Protein AF-A0A6G3X822-F1 (afdb_monomer_lite)

InterPro domains:
  IPR007899 CHAD domain [PF05235] (75-148)
  IPR007899 CHAD domain [PS51708] (66-148)
  IPR033469 CYTH-like domain superfamily [SSF55154] (7-63)
  IPR038186 CHAD domain superfamily [G3DSA:1.40.20.10] (57-148)

Radius of gyration: 24.31 Å; chains: 1; bounding box: 45×46×62 Å

Structure (mmCIF, N/CA/C/O backbone):
data_AF-A0A6G3X822-F1
#
_entry.id   AF-A0A6G3X822-F1
#
loop_
_atom_site.group_PDB
_atom_site.id
_atom_site.type_symbol
_atom_site.label_atom_id
_atom_site.label_alt_id
_atom_site.label_comp_id
_atom_site.label_asym_id
_atom_site.label_entity_id
_atom_site.label_seq_id
_atom_site.pdbx_PDB_ins_code
_atom_site.Cartn_x
_atom_site.Cartn_y
_atom_site.Cartn_z
_atom_site.occupancy
_atom_site.B_iso_or_equiv
_atom_site.auth_seq_id
_atom_site.auth_comp_id
_atom_site.auth_asym_id
_atom_site.auth_atom_id
_atom_site.pdbx_PDB_model_num
ATOM 1 N N . GLY A 1 1 ? -11.838 -12.329 -4.805 1.00 42.28 1 GLY A N 1
ATOM 2 C CA . GLY A 1 1 ? -11.110 -13.138 -3.811 1.00 42.28 1 GLY A CA 1
ATOM 3 C C . GLY A 1 1 ? -12.102 -13.594 -2.771 1.00 42.28 1 GLY A C 1
ATOM 4 O O . GLY A 1 1 ? -12.942 -12.785 -2.399 1.00 42.28 1 GLY A O 1
ATOM 5 N N . SER A 1 2 ? -12.071 -14.861 -2.363 1.00 52.03 2 SER A N 1
ATOM 6 C CA . SER A 1 2 ? -12.903 -15.347 -1.259 1.00 52.03 2 SER A CA 1
ATOM 7 C C . SER A 1 2 ? -12.324 -14.809 0.049 1.00 52.03 2 SER A C 1
ATOM 9 O O . SER A 1 2 ? -11.351 -15.347 0.565 1.00 52.03 2 SER A O 1
ATOM 11 N N . GLY A 1 3 ? -12.849 -13.688 0.535 1.00 59.53 3 GLY A N 1
ATOM 12 C CA . GLY A 1 3 ? -12.531 -13.235 1.885 1.00 59.53 3 GLY A CA 1
ATOM 13 C C . GLY A 1 3 ? -13.216 -14.146 2.897 1.00 59.53 3 GLY A C 1
ATOM 14 O O . GLY A 1 3 ? -14.389 -14.474 2.720 1.00 59.53 3 GLY A O 1
ATOM 15 N N . THR A 1 4 ? -12.503 -14.552 3.945 1.00 75.44 4 THR A N 1
ATOM 16 C CA . THR A 1 4 ? -13.115 -15.199 5.109 1.00 75.44 4 THR A CA 1
ATOM 17 C C . THR A 1 4 ? -14.018 -14.179 5.792 1.00 75.44 4 THR A C 1
ATOM 19 O O . THR A 1 4 ? -13.555 -13.130 6.236 1.00 75.44 4 THR A O 1
ATOM 22 N N . THR A 1 5 ? -15.316 -14.460 5.847 1.00 84.19 5 THR A N 1
ATOM 23 C CA . THR A 1 5 ? -16.290 -13.628 6.558 1.00 84.19 5 THR A CA 1
ATOM 24 C C . THR A 1 5 ? -16.629 -14.262 7.894 1.00 84.19 5 THR A C 1
ATOM 26 O O . THR A 1 5 ? -16.968 -15.445 7.942 1.00 84.19 5 THR A O 1
ATOM 29 N N . VAL A 1 6 ? -16.606 -13.463 8.955 1.00 88.81 6 VAL A N 1
ATOM 30 C CA . VAL A 1 6 ? -17.066 -13.859 10.288 1.00 88.81 6 VAL A CA 1
ATOM 31 C C . VAL A 1 6 ? -18.144 -12.896 10.767 1.00 88.81 6 VAL A C 1
ATOM 33 O O . VAL A 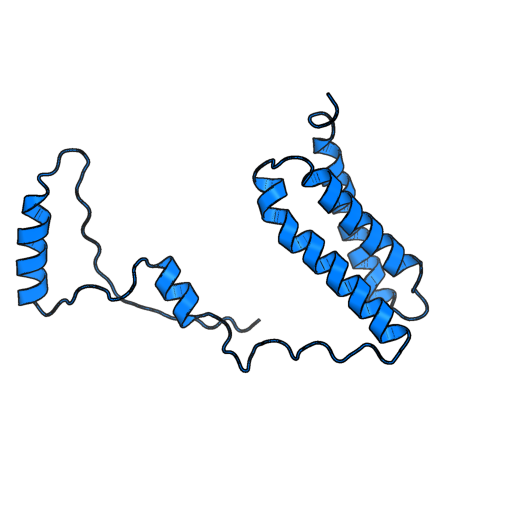1 6 ? -18.164 -11.725 10.389 1.00 88.81 6 VAL A O 1
ATOM 36 N N . THR A 1 7 ? -19.067 -13.403 11.576 1.00 90.94 7 THR A N 1
ATOM 37 C CA . THR A 1 7 ? -20.197 -12.635 12.103 1.00 90.94 7 THR A CA 1
ATOM 38 C C . THR A 1 7 ? -20.339 -12.895 13.589 1.00 90.94 7 THR A C 1
ATOM 40 O O . THR A 1 7 ? -20.281 -14.045 14.026 1.00 90.94 7 THR A O 1
ATOM 43 N N . TRP A 1 8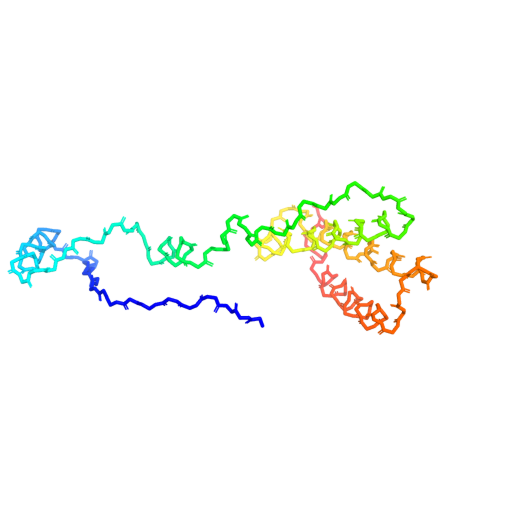 ? -20.583 -11.840 14.359 1.00 90.44 8 TRP A N 1
ATOM 44 C CA . TRP A 1 8 ? -20.798 -11.918 15.797 1.00 90.44 8 TRP A CA 1
ATOM 45 C C . TRP A 1 8 ? -21.992 -11.060 16.220 1.00 90.44 8 TRP A C 1
ATOM 47 O O . TRP A 1 8 ? -22.463 -10.193 15.486 1.00 90.44 8 TRP A O 1
ATOM 57 N N . THR A 1 9 ? -22.479 -11.317 17.429 1.00 91.31 9 THR A N 1
ATOM 58 C CA . THR A 1 9 ? -23.465 -10.482 18.114 1.00 91.31 9 THR A CA 1
ATOM 59 C C . THR A 1 9 ? -22.841 -10.023 19.418 1.00 91.31 9 THR A C 1
ATOM 61 O O . THR A 1 9 ? -22.338 -10.844 20.186 1.00 91.31 9 THR A O 1
ATOM 64 N N . GLU A 1 10 ? -22.841 -8.718 19.655 1.00 91.94 10 GLU A N 1
ATOM 65 C CA . GLU A 1 10 ? -22.257 -8.115 20.849 1.00 91.94 10 GLU A CA 1
ATOM 66 C C . GLU A 1 10 ? -23.100 -6.941 21.343 1.00 91.94 10 GLU A C 1
ATOM 68 O O . GLU A 1 10 ? -23.979 -6.446 20.636 1.00 91.94 10 GLU A O 1
ATOM 73 N N . ILE A 1 11 ? -22.832 -6.528 22.579 1.00 92.69 11 ILE A N 1
ATOM 74 C CA . ILE A 1 11 ? -23.442 -5.370 23.226 1.00 92.69 11 ILE A CA 1
ATOM 75 C C . ILE A 1 11 ? -22.291 -4.508 23.733 1.00 92.69 11 ILE A C 1
ATOM 77 O O . ILE A 1 11 ? -21.461 -4.995 24.501 1.00 92.69 11 ILE A O 1
ATOM 81 N N . GLU A 1 12 ? -22.263 -3.242 23.331 1.00 93.31 12 GLU A N 1
ATOM 82 C CA . GLU A 1 12 ? -21.344 -2.240 23.868 1.00 93.31 12 GLU A CA 1
ATOM 83 C C . GLU A 1 12 ? -22.117 -1.250 24.727 1.00 93.31 12 GLU A C 1
ATOM 85 O O . GLU A 1 12 ? -23.225 -0.831 24.386 1.00 93.31 12 GLU A O 1
ATOM 90 N N . VAL A 1 13 ? -21.535 -0.921 25.875 1.00 93.25 13 VAL A N 1
ATOM 91 C CA . VAL A 1 13 ? -22.087 0.044 26.818 1.00 93.25 13 VAL A CA 1
ATOM 92 C C . VAL A 1 13 ? -21.040 1.125 26.983 1.00 93.25 13 VAL A C 1
ATOM 94 O O . VAL A 1 13 ? -19.967 0.871 27.525 1.00 93.25 13 VAL A O 1
ATOM 97 N N . GLU A 1 14 ? -21.362 2.314 26.499 1.00 93.38 14 GLU A N 1
ATOM 98 C CA . GLU A 1 14 ? -20.498 3.482 26.583 1.00 93.38 14 GLU A CA 1
ATOM 99 C C . GLU A 1 14 ? -21.111 4.504 27.533 1.00 93.38 14 GLU A C 1
ATOM 101 O O . GLU A 1 14 ? -22.334 4.639 27.643 1.00 93.38 14 GLU A O 1
ATOM 106 N N . LEU A 1 15 ? -20.239 5.205 28.247 1.00 95.25 15 LEU A N 1
ATOM 107 C CA . LEU A 1 15 ? -20.628 6.292 29.123 1.00 95.25 15 LEU A CA 1
ATOM 108 C C . LEU A 1 15 ? -20.639 7.586 28.307 1.00 95.25 15 LEU A C 1
ATOM 110 O O . LEU A 1 15 ? -19.694 7.851 27.569 1.00 95.25 15 LEU A O 1
ATOM 114 N N . ALA A 1 16 ? -21.699 8.381 28.434 1.00 93.44 16 ALA A N 1
ATOM 115 C CA . ALA A 1 16 ? -21.717 9.731 27.875 1.00 93.44 16 ALA A CA 1
ATOM 116 C C . ALA A 1 16 ? -20.710 10.638 28.610 1.00 93.44 16 ALA A C 1
ATOM 118 O O . ALA A 1 16 ? -20.294 10.309 29.721 1.00 93.44 16 ALA A O 1
ATOM 119 N N . ASP A 1 17 ? -20.378 11.787 28.016 1.00 89.00 17 ASP A N 1
ATOM 120 C CA . ASP A 1 17 ? -19.287 12.676 28.457 1.00 89.00 17 ASP A CA 1
ATOM 121 C C . ASP A 1 17 ? -19.327 13.060 29.955 1.00 89.00 17 ASP A C 1
ATOM 123 O O . ASP A 1 17 ? -18.275 13.177 30.578 1.00 89.00 17 ASP A O 1
ATOM 127 N N . ASP A 1 18 ? -20.521 13.160 30.553 1.00 90.75 18 ASP A N 1
ATOM 128 C CA . ASP A 1 18 ? -20.731 13.502 31.972 1.00 90.75 18 ASP A CA 1
ATOM 129 C C . ASP A 1 18 ? -21.350 12.356 32.804 1.00 90.75 18 ASP A C 1
ATOM 131 O O . ASP A 1 18 ? -21.945 12.575 33.863 1.00 90.75 18 ASP A O 1
ATOM 135 N N . GLY A 1 19 ? -21.293 11.118 32.313 1.00 89.06 19 GLY A N 1
ATOM 136 C CA . GLY A 1 19 ? -21.858 9.975 33.026 1.00 89.06 19 GLY A CA 1
ATOM 137 C C . GLY A 1 19 ? -21.022 9.566 34.242 1.00 89.06 19 GLY A C 1
ATOM 138 O O . GLY A 1 19 ? -19.799 9.674 34.244 1.00 89.06 19 GLY A O 1
ATOM 139 N N . ASP A 1 20 ? -21.680 9.044 35.278 1.00 94.31 20 ASP A N 1
ATOM 140 C CA . ASP A 1 20 ? -20.997 8.440 36.426 1.00 94.31 20 ASP A CA 1
ATOM 141 C C . ASP A 1 20 ? -20.467 7.039 36.051 1.00 94.31 20 ASP A C 1
ATOM 143 O O . ASP A 1 20 ? -21.275 6.162 35.716 1.00 94.31 20 ASP A O 1
ATOM 147 N N . PRO A 1 21 ? -19.146 6.774 36.131 1.00 93.19 21 PRO A N 1
ATOM 148 C CA . PRO A 1 21 ? -18.575 5.462 35.830 1.00 93.19 21 PRO A CA 1
ATOM 149 C C . PRO A 1 21 ? -19.174 4.314 36.651 1.00 93.19 21 PRO A C 1
ATOM 151 O O . PRO A 1 21 ? -19.220 3.186 36.160 1.00 93.19 21 PRO A O 1
ATOM 154 N N . ALA A 1 22 ? -19.704 4.579 37.852 1.00 93.88 22 ALA A N 1
ATOM 155 C CA . ALA A 1 22 ? -20.365 3.563 38.676 1.00 93.88 22 ALA A CA 1
ATOM 156 C C . ALA A 1 22 ? -21.616 2.960 38.004 1.00 93.88 22 ALA A C 1
ATOM 158 O O . ALA A 1 22 ? -22.053 1.854 38.345 1.00 93.88 22 ALA A O 1
ATOM 159 N N . ILE A 1 23 ? -22.196 3.649 37.014 1.00 94.25 23 ILE A N 1
ATOM 160 C CA . ILE A 1 23 ? -23.290 3.112 36.196 1.00 94.25 23 ILE A CA 1
ATOM 161 C C . ILE A 1 23 ? -22.815 1.893 35.397 1.00 94.25 23 ILE A C 1
ATOM 163 O O . ILE A 1 23 ? -23.573 0.927 35.267 1.00 94.25 23 ILE A O 1
ATOM 167 N N . LEU A 1 24 ? -21.573 1.891 34.905 1.00 94.62 24 LEU A N 1
ATOM 168 C CA . LEU A 1 24 ? -21.028 0.766 34.143 1.00 94.62 24 LEU A CA 1
ATOM 169 C C . LEU A 1 24 ? -20.969 -0.506 34.998 1.00 94.62 24 LEU A C 1
ATOM 171 O O . LEU A 1 24 ? -21.388 -1.561 34.523 1.00 94.62 24 LEU A O 1
ATOM 175 N N . ASP A 1 25 ? -20.595 -0.404 36.278 1.00 93.94 25 ASP A N 1
ATOM 176 C CA . ASP A 1 25 ? -20.594 -1.540 37.214 1.00 93.94 25 ASP A CA 1
ATOM 177 C C . ASP A 1 25 ? -22.006 -2.116 37.420 1.00 93.94 25 ASP A C 1
ATOM 179 O O . ASP A 1 25 ? -22.225 -3.336 37.460 1.00 93.94 25 ASP A O 1
ATOM 183 N N . ALA A 1 26 ? -23.005 -1.236 37.545 1.00 95.19 26 ALA A N 1
ATOM 184 C CA . ALA A 1 26 ? -24.398 -1.639 37.705 1.00 95.19 26 ALA A CA 1
ATOM 185 C C . ALA A 1 26 ? -24.935 -2.340 36.446 1.00 95.19 26 ALA A C 1
ATOM 187 O O . ALA A 1 26 ? -25.620 -3.370 36.550 1.00 95.19 26 ALA A O 1
ATOM 188 N N . VAL A 1 27 ? -24.601 -1.810 35.264 1.00 95.81 27 VAL A N 1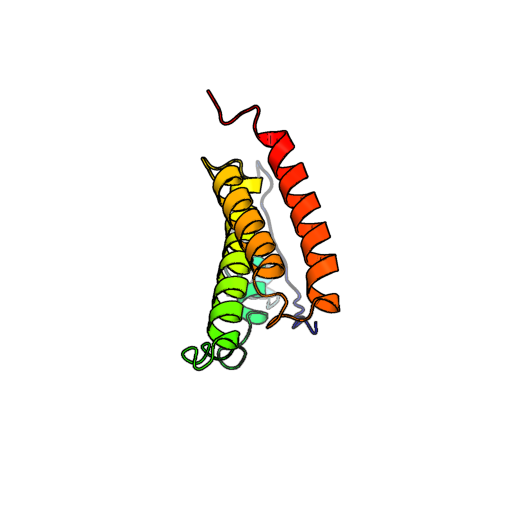
ATOM 189 C CA . VAL A 1 27 ? -24.955 -2.405 33.972 1.00 95.81 27 VAL A CA 1
ATOM 190 C C . VAL A 1 27 ? -24.259 -3.752 33.793 1.00 95.81 27 VAL A C 1
ATOM 192 O O . VAL A 1 27 ? -24.934 -4.740 33.495 1.00 95.81 27 VAL A O 1
ATOM 195 N N . GLU A 1 28 ? -22.957 -3.845 34.071 1.00 94.12 28 GLU A N 1
ATOM 196 C CA . GLU A 1 28 ? -22.190 -5.090 34.000 1.00 94.12 28 GLU A CA 1
ATOM 197 C C . GLU A 1 28 ? -22.825 -6.174 34.875 1.00 94.12 28 GLU A C 1
ATOM 199 O O . GLU A 1 28 ? -23.095 -7.288 34.412 1.00 94.12 28 GLU A O 1
ATOM 204 N N . LYS A 1 29 ? -23.147 -5.851 36.132 1.00 95.50 29 LYS A N 1
ATOM 205 C CA . LYS A 1 29 ? -23.786 -6.794 37.058 1.00 95.50 29 LYS A CA 1
ATOM 206 C C . LYS A 1 29 ? -25.116 -7.316 36.515 1.00 95.50 29 LYS A C 1
ATOM 208 O O . LYS A 1 29 ? -25.448 -8.488 36.720 1.00 95.50 29 LYS A O 1
ATOM 213 N N . ARG A 1 30 ? -25.902 -6.466 35.846 1.00 96.75 30 ARG A N 1
ATOM 214 C CA . ARG A 1 30 ? -27.208 -6.847 35.291 1.00 96.75 30 ARG A CA 1
ATOM 215 C C . ARG A 1 30 ? -27.069 -7.682 34.019 1.00 96.75 30 ARG A C 1
ATOM 217 O O . ARG A 1 30 ? -27.752 -8.699 33.912 1.00 96.75 30 ARG A O 1
ATOM 224 N N . LEU A 1 31 ? -26.146 -7.325 33.129 1.00 95.50 31 LEU A N 1
ATOM 225 C CA . LEU A 1 31 ? -25.815 -8.100 31.930 1.00 95.50 31 LEU A CA 1
ATOM 226 C C . LEU A 1 31 ? -25.267 -9.489 32.293 1.00 95.50 31 LEU A C 1
ATOM 228 O O . LEU A 1 31 ? -25.740 -10.494 31.762 1.00 95.50 31 LEU A O 1
ATOM 232 N N . ARG A 1 32 ? -24.369 -9.578 33.284 1.00 95.00 32 ARG A N 1
ATOM 233 C CA . ARG A 1 32 ? -23.854 -10.860 33.796 1.00 95.00 32 ARG A CA 1
ATOM 234 C C . ARG A 1 32 ? -24.952 -11.751 34.365 1.00 95.00 32 ARG A C 1
ATOM 236 O O . ARG A 1 32 ? -24.972 -12.947 34.087 1.00 95.00 32 ARG A O 1
ATOM 243 N N . LYS A 1 33 ? -25.898 -11.185 35.124 1.00 96.62 33 LYS A N 1
ATOM 244 C CA . LYS A 1 33 ? -27.073 -11.928 35.620 1.00 96.62 33 LYS A CA 1
ATOM 245 C C . LYS A 1 33 ? -27.969 -12.448 34.493 1.00 96.62 33 LYS A C 1
ATOM 247 O O . LYS A 1 33 ? -28.607 -13.477 34.676 1.00 96.62 33 LYS A O 1
ATOM 252 N N . ALA A 1 34 ? -28.001 -11.765 33.349 1.00 96.00 34 ALA A N 1
ATOM 253 C CA . ALA A 1 34 ? -28.712 -12.203 32.148 1.00 96.00 34 ALA A CA 1
ATOM 254 C C . ALA A 1 34 ? -27.915 -13.212 31.293 1.00 96.00 34 ALA A C 1
ATOM 256 O O . ALA A 1 34 ? -28.386 -13.622 30.237 1.00 96.00 34 ALA A O 1
ATOM 257 N N . GLY A 1 35 ? -26.720 -13.626 31.731 1.00 95.50 35 GLY A N 1
ATOM 258 C CA . GLY A 1 35 ? -25.877 -14.595 31.026 1.00 95.50 35 GLY A CA 1
ATOM 259 C C . GLY A 1 35 ? -24.924 -13.987 29.994 1.00 95.50 35 GLY A C 1
ATOM 260 O O . GLY A 1 35 ? -24.174 -14.732 29.361 1.00 95.50 35 GLY A O 1
ATOM 261 N N . VAL A 1 36 ? -24.900 -12.658 29.845 1.00 93.94 36 VAL A N 1
ATOM 262 C CA . VAL A 1 36 ? -23.925 -11.965 28.992 1.00 93.94 36 VAL A CA 1
ATOM 263 C C . VAL A 1 36 ? -22.548 -12.046 29.646 1.00 93.94 36 VAL A C 1
ATOM 265 O O . VAL A 1 36 ? -22.398 -11.866 30.856 1.00 93.94 36 VAL A O 1
ATOM 268 N N . ARG A 1 37 ? -21.526 -12.338 28.844 1.00 92.19 37 ARG A N 1
ATOM 269 C CA . ARG A 1 37 ? -20.141 -12.469 29.303 1.00 92.19 37 ARG A CA 1
ATOM 270 C C . ARG A 1 37 ? -19.300 -11.334 28.718 1.00 92.19 37 ARG A C 1
ATOM 272 O O . ARG A 1 37 ? -19.574 -10.937 27.587 1.00 92.19 37 ARG A O 1
ATOM 279 N N . PRO A 1 38 ? -18.284 -10.838 29.446 1.00 90.38 38 PRO A N 1
ATOM 280 C CA . PRO A 1 38 ? -17.325 -9.899 28.878 1.00 90.38 38 PRO A CA 1
ATOM 281 C C . PRO A 1 38 ? -16.689 -10.467 27.611 1.00 90.38 38 PRO A C 1
ATOM 283 O O . PRO A 1 38 ? -16.390 -11.663 27.547 1.00 90.38 38 PRO A O 1
ATOM 286 N N . ALA A 1 39 ? -16.465 -9.608 26.621 1.00 89.75 39 ALA A N 1
ATOM 287 C CA . ALA A 1 39 ? -15.727 -9.993 25.431 1.00 89.75 39 ALA A CA 1
ATOM 288 C C . ALA A 1 39 ? -14.272 -10.332 25.798 1.00 89.75 39 ALA A C 1
ATOM 290 O O . ALA A 1 39 ? -13.635 -9.636 26.585 1.00 89.75 39 ALA A O 1
ATOM 291 N N . HIS A 1 40 ? -13.736 -11.400 25.206 1.00 86.19 40 HIS A N 1
ATOM 292 C CA . HIS A 1 40 ? -12.323 -11.768 25.357 1.00 86.19 40 HIS A CA 1
ATOM 293 C C . HIS A 1 40 ? -11.396 -10.951 24.439 1.00 86.19 40 HIS A C 1
ATOM 295 O O . HIS A 1 40 ? -10.183 -10.941 24.635 1.00 86.19 40 HIS A O 1
ATOM 301 N N . SER A 1 41 ? -11.953 -10.285 23.425 1.00 86.44 41 SER A N 1
ATOM 302 C CA . SER A 1 41 ? -11.221 -9.449 22.475 1.00 86.44 41 SER A CA 1
ATOM 303 C C . SER A 1 41 ? -11.131 -8.003 22.952 1.00 86.44 41 SER A C 1
ATOM 305 O O . SER A 1 41 ? -12.135 -7.433 23.368 1.00 86.44 41 SER A O 1
ATOM 307 N N . ALA A 1 42 ? -9.960 -7.383 22.791 1.00 83.75 42 ALA A N 1
ATOM 308 C CA . ALA A 1 42 ? -9.730 -5.989 23.179 1.00 83.75 42 ALA A CA 1
ATOM 309 C C . ALA A 1 42 ? -10.494 -4.960 22.319 1.00 83.75 42 ALA A C 1
ATOM 311 O O . ALA A 1 42 ? -10.714 -3.839 22.762 1.00 83.75 42 ALA A O 1
ATOM 312 N N . SER A 1 43 ? -10.873 -5.312 21.086 1.00 89.56 43 SER A N 1
ATOM 313 C CA . SER A 1 43 ? -11.690 -4.475 20.200 1.00 89.56 43 SER A CA 1
ATOM 314 C C . SER A 1 43 ? -12.311 -5.304 19.075 1.00 89.56 43 SER A C 1
ATOM 316 O O . SER A 1 43 ? -11.823 -6.399 18.764 1.00 89.56 43 SER A O 1
ATOM 318 N N . LYS A 1 44 ? -13.334 -4.752 18.405 1.00 90.44 44 LYS A N 1
ATOM 319 C CA . LYS A 1 44 ? -13.912 -5.347 17.188 1.00 90.44 44 LYS A CA 1
ATOM 320 C C . LYS A 1 44 ? -12.854 -5.590 16.108 1.00 90.44 44 LYS A C 1
ATOM 322 O O . LYS A 1 44 ? -12.832 -6.648 15.490 1.00 90.44 44 LYS A O 1
ATOM 327 N N . LEU A 1 45 ? -11.936 -4.635 15.921 1.00 88.75 45 LEU A N 1
ATOM 328 C CA . LEU A 1 45 ? -10.845 -4.747 14.950 1.00 88.75 45 LEU A CA 1
ATOM 329 C C . LEU A 1 45 ? -9.889 -5.891 15.303 1.00 88.75 45 LEU A C 1
ATOM 331 O O . LEU A 1 45 ? -9.548 -6.687 14.434 1.00 88.75 45 LEU A O 1
ATOM 335 N N . ALA A 1 46 ? -9.468 -5.987 16.567 1.00 87.81 46 ALA A N 1
ATOM 336 C CA . ALA A 1 46 ? -8.563 -7.044 17.010 1.00 87.81 46 ALA A CA 1
ATOM 337 C C . ALA A 1 46 ? -9.186 -8.433 16.809 1.00 87.81 46 ALA A C 1
ATOM 339 O O . ALA A 1 46 ? -8.509 -9.349 16.346 1.00 87.81 46 ALA A O 1
ATOM 340 N N . ARG A 1 47 ? -10.484 -8.570 17.105 1.00 90.31 47 ARG A N 1
ATOM 341 C CA . ARG A 1 47 ? -11.236 -9.806 16.879 1.00 90.31 47 ARG A CA 1
ATOM 342 C C . ARG A 1 47 ? -11.338 -10.153 15.399 1.00 90.31 47 ARG A C 1
ATOM 344 O O . ARG A 1 47 ? -10.991 -11.266 15.024 1.00 90.31 47 ARG A O 1
ATOM 351 N N . ALA A 1 48 ? -11.754 -9.196 14.571 1.00 90.19 48 ALA A N 1
ATOM 352 C CA . ALA A 1 48 ? -11.868 -9.394 13.132 1.00 90.19 48 ALA A CA 1
ATOM 353 C C . ALA A 1 48 ? -10.526 -9.826 12.531 1.00 90.19 48 ALA A C 1
ATOM 355 O O . ALA A 1 48 ? -10.465 -10.847 11.862 1.00 90.19 48 ALA A O 1
ATOM 356 N N . LEU A 1 49 ? -9.432 -9.125 12.849 1.00 88.19 49 LEU A N 1
ATOM 357 C CA . LEU A 1 49 ? -8.097 -9.491 12.375 1.00 88.19 49 LEU A CA 1
ATOM 358 C C . LEU A 1 49 ? -7.672 -10.887 12.837 1.00 88.19 49 LEU A C 1
ATOM 360 O O . LEU A 1 49 ? -7.083 -11.613 12.049 1.00 88.19 49 LEU A O 1
ATOM 364 N N . ALA A 1 50 ? -7.959 -11.277 14.080 1.00 86.50 50 ALA A N 1
ATOM 365 C CA . ALA A 1 50 ? -7.618 -12.609 14.575 1.00 86.50 50 ALA A CA 1
ATOM 366 C C . ALA A 1 50 ? -8.426 -13.719 13.882 1.00 86.50 50 ALA A C 1
ATOM 368 O O . ALA A 1 50 ? -7.879 -14.778 13.587 1.00 86.50 50 ALA A O 1
ATOM 369 N N . GLU A 1 51 ? -9.711 -13.479 13.617 1.00 88.81 51 GLU A N 1
ATOM 370 C CA . GLU A 1 51 ? -10.627 -14.469 13.041 1.00 88.81 51 GLU A CA 1
ATOM 371 C C . GLU A 1 51 ? -10.590 -14.514 11.499 1.00 88.81 51 GLU A C 1
ATOM 373 O O . GLU A 1 51 ? -10.974 -15.523 10.911 1.00 88.81 51 GLU A O 1
ATOM 378 N N . THR A 1 52 ? -10.112 -13.455 10.832 1.00 87.19 52 THR A N 1
ATOM 379 C CA . THR A 1 52 ? -9.994 -13.388 9.362 1.00 87.19 52 THR A CA 1
ATOM 380 C C . THR A 1 52 ? -8.556 -13.350 8.857 1.00 87.19 52 THR A C 1
ATOM 382 O O . THR A 1 52 ? -8.351 -13.248 7.645 1.00 87.19 52 THR A O 1
ATOM 385 N N . ALA A 1 53 ? -7.549 -13.358 9.738 1.00 80.50 53 ALA A N 1
ATOM 386 C CA . ALA A 1 53 ? -6.161 -13.442 9.300 1.00 80.50 53 ALA A CA 1
ATOM 387 C C . ALA A 1 53 ? -5.954 -14.731 8.491 1.00 80.50 53 ALA A C 1
ATOM 389 O O . ALA A 1 53 ? -6.442 -15.786 8.902 1.00 80.50 53 ALA A O 1
ATOM 390 N N . PRO A 1 54 ? -5.209 -14.669 7.372 1.00 70.69 54 PRO A N 1
ATOM 391 C CA . PRO A 1 54 ? -4.837 -15.873 6.651 1.00 70.69 54 PRO A CA 1
ATOM 392 C C . PRO A 1 54 ? -4.084 -16.812 7.595 1.00 70.69 54 PRO A C 1
ATOM 394 O O . PRO A 1 54 ? -3.184 -16.391 8.336 1.00 70.69 54 PRO A O 1
ATOM 397 N N . THR A 1 55 ? -4.468 -18.082 7.584 1.00 63.66 55 THR A N 1
ATOM 398 C CA . THR A 1 55 ? -3.823 -19.115 8.399 1.00 63.66 55 THR A CA 1
ATOM 399 C C . THR A 1 55 ? -2.345 -19.263 8.010 1.00 63.66 55 THR A C 1
ATOM 401 O O . THR A 1 55 ? -1.949 -18.908 6.897 1.00 63.66 55 THR A O 1
ATOM 404 N N . PRO A 1 56 ? -1.471 -19.785 8.893 1.00 57.59 56 PRO A N 1
ATOM 405 C CA . PRO A 1 56 ? -0.072 -20.035 8.550 1.00 57.59 56 PRO A CA 1
ATOM 406 C C . PRO A 1 56 ? 0.127 -20.898 7.295 1.00 57.59 56 PRO A C 1
ATOM 408 O O . PRO A 1 56 ? 1.135 -20.720 6.623 1.00 57.59 56 PRO A O 1
ATOM 411 N N . GLU A 1 57 ? -0.822 -21.777 6.958 1.00 54.47 57 GLU A N 1
ATOM 412 C CA . GLU A 1 57 ? -0.821 -22.574 5.718 1.00 54.47 57 GLU A CA 1
ATOM 413 C C . GLU A 1 57 ? -1.203 -21.759 4.471 1.00 54.47 57 GLU A C 1
ATOM 415 O O . GLU A 1 57 ? -0.758 -22.066 3.369 1.00 54.47 57 GLU A O 1
ATOM 420 N N . GLU A 1 58 ? -1.960 -20.672 4.633 1.00 56.38 58 GLU A N 1
ATOM 421 C CA . GLU A 1 58 ? -2.248 -19.692 3.578 1.00 56.38 58 GLU A CA 1
ATOM 422 C C . GLU A 1 58 ? -1.155 -18.624 3.450 1.00 56.38 58 GLU A C 1
ATOM 424 O O . GLU A 1 58 ? -1.230 -17.751 2.573 1.00 56.38 58 GLU A O 1
ATOM 429 N N . LYS A 1 59 ? -0.109 -18.672 4.291 1.00 52.84 59 LYS A N 1
ATOM 430 C CA . LYS A 1 59 ? 1.094 -17.885 4.027 1.00 52.84 59 LYS A CA 1
ATOM 431 C C . LYS A 1 59 ? 1.618 -18.334 2.677 1.00 52.84 59 LYS A C 1
ATOM 433 O O . LYS A 1 59 ? 1.991 -19.485 2.477 1.00 52.84 59 LYS A O 1
ATOM 438 N N . ARG A 1 60 ? 1.612 -17.381 1.746 1.00 55.72 60 ARG A N 1
ATOM 439 C CA . ARG A 1 60 ? 2.182 -17.522 0.410 1.00 55.72 60 ARG A CA 1
ATOM 440 C C . ARG A 1 60 ? 3.509 -18.274 0.542 1.00 55.72 60 ARG A C 1
ATOM 442 O O . ARG A 1 60 ? 4.293 -17.847 1.395 1.00 55.72 60 ARG A O 1
ATOM 449 N N . PRO A 1 61 ? 3.744 -19.345 -0.242 1.00 55.34 61 PRO A N 1
ATOM 450 C CA . PRO A 1 61 ? 4.978 -20.109 -0.134 1.00 55.34 61 PRO A CA 1
ATOM 451 C C . PRO A 1 61 ? 6.143 -19.126 -0.119 1.00 55.34 61 PRO A C 1
ATOM 453 O O . PRO A 1 61 ? 6.141 -18.171 -0.912 1.00 55.34 61 PRO A O 1
ATOM 456 N N . GLU A 1 62 ? 7.067 -19.303 0.833 1.00 59.12 62 GLU A N 1
ATOM 457 C CA . GLU A 1 62 ? 8.328 -18.567 0.813 1.00 59.12 62 GLU A CA 1
ATOM 458 C C . GLU A 1 62 ? 8.845 -18.649 -0.616 1.00 59.12 62 GLU A C 1
ATOM 460 O O . GLU A 1 62 ? 8.884 -19.727 -1.208 1.00 59.12 62 GLU A O 1
ATOM 465 N N . ALA A 1 63 ? 9.069 -17.484 -1.226 1.00 61.44 63 ALA A N 1
ATOM 466 C CA . ALA A 1 63 ? 9.452 -17.451 -2.622 1.00 61.44 63 ALA A CA 1
ATOM 467 C C . ALA A 1 63 ? 10.752 -18.245 -2.739 1.00 61.44 63 ALA A C 1
ATOM 469 O O . ALA A 1 63 ? 11.756 -17.819 -2.168 1.00 61.44 63 ALA A O 1
ATOM 470 N N . ASP A 1 64 ? 10.698 -19.384 -3.438 1.00 65.69 64 ASP A N 1
ATOM 471 C CA . ASP A 1 64 ? 11.872 -20.195 -3.742 1.00 65.69 64 ASP A CA 1
ATOM 472 C C . ASP A 1 64 ? 13.015 -19.282 -4.199 1.00 65.69 64 ASP A C 1
ATOM 474 O O . ASP A 1 64 ? 12.784 -18.292 -4.910 1.00 65.69 64 ASP A O 1
ATOM 478 N N . GLU A 1 65 ? 14.247 -19.612 -3.796 1.00 76.19 65 GLU A N 1
ATOM 479 C CA . GLU A 1 65 ? 15.428 -18.894 -4.274 1.00 76.19 65 GLU A CA 1
ATOM 480 C C . GLU A 1 65 ? 15.364 -18.766 -5.803 1.00 76.19 65 GLU A C 1
ATOM 482 O O . GLU A 1 65 ? 15.154 -19.776 -6.481 1.00 76.19 65 GLU A O 1
ATOM 487 N N . PRO A 1 66 ? 15.509 -17.552 -6.369 1.00 78.69 66 PRO A N 1
ATOM 488 C CA . PRO A 1 66 ? 15.375 -17.356 -7.805 1.00 78.69 66 PRO A CA 1
ATOM 489 C C . PRO A 1 66 ? 16.359 -18.242 -8.580 1.00 78.69 66 PRO A C 1
ATOM 491 O O . PRO A 1 66 ? 17.566 -18.149 -8.362 1.00 78.69 66 PRO A O 1
ATOM 494 N N . ARG A 1 67 ? 15.860 -19.089 -9.492 1.00 85.88 67 ARG A N 1
ATOM 495 C CA . ARG A 1 67 ? 16.693 -20.046 -10.253 1.00 85.88 67 ARG A CA 1
ATOM 496 C C . ARG A 1 67 ? 16.894 -19.633 -11.706 1.00 85.88 67 ARG A C 1
ATOM 498 O O . ARG A 1 67 ? 17.839 -20.071 -12.356 1.00 85.88 67 ARG A O 1
ATOM 505 N N . THR A 1 68 ? 16.012 -18.788 -12.229 1.00 92.12 68 THR A N 1
ATOM 506 C CA . THR A 1 68 ? 16.023 -18.318 -13.616 1.00 92.12 68 THR A CA 1
ATOM 507 C C . THR A 1 68 ? 16.092 -16.794 -13.699 1.00 92.12 68 THR A C 1
ATOM 509 O O . THR A 1 68 ? 15.744 -16.071 -12.763 1.00 92.12 68 THR A O 1
ATOM 512 N N . ALA A 1 69 ? 16.480 -16.268 -14.866 1.00 89.38 69 ALA A N 1
ATOM 513 C CA . ALA A 1 69 ? 16.394 -14.831 -15.137 1.00 89.38 69 ALA A CA 1
ATOM 514 C C . ALA A 1 69 ? 14.961 -14.292 -14.947 1.00 89.38 69 ALA A C 1
ATOM 516 O O . ALA A 1 69 ? 14.783 -13.171 -14.470 1.00 89.38 69 ALA A O 1
ATOM 517 N N . GLY A 1 70 ? 13.946 -15.103 -15.272 1.00 92.00 70 GLY A N 1
ATOM 518 C CA . GLY A 1 70 ? 12.540 -14.790 -15.018 1.00 92.00 70 GLY A CA 1
ATOM 519 C C . GLY A 1 70 ? 12.233 -14.632 -13.534 1.00 92.00 70 GLY A C 1
ATOM 520 O O . GLY A 1 70 ? 11.610 -13.644 -13.146 1.00 92.00 70 GLY A O 1
ATOM 521 N N . ASP A 1 71 ? 12.748 -15.531 -12.697 1.00 92.06 71 ASP A N 1
ATOM 522 C CA . ASP A 1 71 ? 12.540 -15.479 -11.248 1.00 92.06 71 ASP A CA 1
ATOM 523 C C . ASP A 1 71 ? 13.155 -14.223 -10.634 1.00 92.06 71 ASP A C 1
ATOM 525 O O . ASP A 1 71 ? 12.516 -13.561 -9.817 1.00 92.06 71 ASP A O 1
ATOM 529 N N . HIS A 1 72 ? 14.360 -13.837 -11.065 1.00 93.81 72 HIS A N 1
ATOM 530 C CA . HIS A 1 72 ? 14.998 -12.606 -10.594 1.00 93.81 72 HIS A CA 1
ATOM 531 C C . HIS A 1 72 ? 14.203 -11.356 -10.990 1.00 93.81 72 HIS A C 1
ATOM 533 O O . HIS A 1 72 ? 14.003 -10.458 -10.165 1.00 93.81 72 HIS A O 1
ATOM 539 N N . VAL A 1 73 ? 13.715 -11.298 -12.235 1.00 95.12 73 VAL A N 1
ATOM 540 C CA . VAL A 1 73 ? 12.863 -10.193 -12.699 1.00 95.12 73 VAL A CA 1
ATOM 541 C C . VAL A 1 73 ? 11.571 -10.147 -11.886 1.00 95.12 73 VAL A C 1
ATOM 543 O O . VAL A 1 73 ? 11.189 -9.081 -11.401 1.00 95.12 73 VAL A O 1
ATOM 546 N N . LEU A 1 74 ? 10.922 -11.292 -11.675 1.00 93.75 74 LEU A N 1
ATOM 547 C CA . LEU A 1 74 ? 9.663 -11.369 -10.943 1.00 93.75 74 LEU A CA 1
ATOM 548 C C . LEU A 1 74 ? 9.840 -11.048 -9.451 1.00 93.75 74 LEU A C 1
ATOM 550 O O . LEU A 1 74 ? 9.001 -10.361 -8.867 1.00 93.75 74 LEU A O 1
ATOM 554 N N . ALA A 1 75 ? 10.948 -11.464 -8.836 1.00 93.75 75 ALA A N 1
ATOM 555 C CA . ALA A 1 75 ? 11.316 -11.071 -7.479 1.00 93.75 75 ALA A CA 1
ATOM 556 C C . ALA A 1 75 ? 11.485 -9.547 -7.366 1.00 93.75 75 ALA A C 1
ATOM 558 O O . ALA A 1 75 ? 10.964 -8.930 -6.433 1.00 93.75 75 ALA A O 1
ATOM 559 N N . TYR A 1 76 ? 12.137 -8.912 -8.346 1.00 95.88 76 TYR A N 1
ATOM 560 C CA . TYR A 1 76 ? 12.275 -7.457 -8.372 1.00 95.88 76 TYR A CA 1
ATOM 561 C C . TYR A 1 76 ? 10.933 -6.738 -8.577 1.00 95.88 76 TYR A C 1
ATOM 563 O O . TYR A 1 76 ? 10.662 -5.756 -7.883 1.00 95.88 76 TYR A O 1
ATOM 571 N N . VAL A 1 77 ? 10.068 -7.246 -9.463 1.00 96.44 77 VAL A N 1
ATOM 572 C CA . VAL A 1 77 ? 8.693 -6.747 -9.648 1.00 96.44 77 VAL A CA 1
ATOM 573 C C . VAL A 1 77 ? 7.923 -6.798 -8.328 1.00 96.44 77 VAL A C 1
ATOM 575 O O . VAL A 1 77 ? 7.403 -5.773 -7.886 1.00 96.44 77 VAL A O 1
ATOM 578 N N . ARG A 1 78 ? 7.916 -7.952 -7.644 1.00 95.81 78 ARG A N 1
ATOM 579 C CA . ARG A 1 78 ? 7.259 -8.114 -6.335 1.00 95.81 78 ARG A CA 1
ATOM 580 C C . ARG A 1 78 ? 7.813 -7.143 -5.294 1.00 95.81 78 ARG A C 1
ATOM 582 O O . ARG A 1 78 ? 7.034 -6.560 -4.545 1.00 95.81 78 ARG A O 1
ATOM 589 N N . LYS A 1 79 ? 9.133 -6.924 -5.276 1.00 96.88 79 LYS A N 1
ATOM 590 C CA . LYS A 1 79 ? 9.777 -5.950 -4.383 1.00 96.88 79 LYS A CA 1
ATOM 591 C C . LYS A 1 79 ? 9.262 -4.529 -4.615 1.00 96.88 79 LYS A C 1
ATOM 593 O O . LYS A 1 79 ? 8.990 -3.834 -3.642 1.00 96.88 79 LYS A O 1
ATOM 598 N N . GLN A 1 80 ? 9.120 -4.090 -5.870 1.00 98.25 80 GLN A N 1
ATOM 599 C CA . GLN A 1 80 ? 8.603 -2.744 -6.145 1.00 98.25 80 GLN A CA 1
ATOM 600 C C . GLN A 1 80 ? 7.106 -2.626 -5.837 1.00 98.25 80 GLN A C 1
ATOM 602 O O . GLN A 1 80 ? 6.705 -1.625 -5.256 1.00 98.25 80 GLN A O 1
ATOM 607 N N . ILE A 1 81 ? 6.295 -3.644 -6.155 1.00 97.31 81 ILE A N 1
ATOM 608 C CA . ILE A 1 81 ? 4.864 -3.667 -5.795 1.00 97.31 81 ILE A CA 1
ATOM 609 C C . ILE A 1 81 ? 4.700 -3.540 -4.279 1.00 97.31 81 ILE A C 1
ATOM 611 O O . ILE A 1 81 ? 3.942 -2.697 -3.811 1.00 97.31 81 ILE A O 1
ATOM 615 N N . ARG A 1 82 ? 5.454 -4.334 -3.512 1.00 97.06 82 ARG A N 1
ATOM 616 C CA . ARG A 1 82 ? 5.431 -4.271 -2.051 1.00 97.06 82 ARG A CA 1
ATOM 617 C C . ARG A 1 82 ? 5.849 -2.898 -1.535 1.00 97.06 82 ARG A C 1
ATOM 619 O O . ARG A 1 82 ? 5.170 -2.360 -0.680 1.00 97.06 82 ARG A O 1
ATOM 626 N N . ALA A 1 83 ? 6.902 -2.303 -2.096 1.00 97.62 83 ALA A N 1
ATOM 627 C CA . ALA A 1 83 ? 7.311 -0.954 -1.716 1.00 97.62 83 ALA A CA 1
ATOM 628 C C . ALA A 1 83 ? 6.199 0.084 -1.951 1.00 97.62 83 ALA A C 1
ATOM 630 O O . ALA A 1 83 ? 6.001 0.943 -1.104 1.00 97.62 83 ALA A O 1
ATOM 631 N N . ILE A 1 84 ? 5.462 0.002 -3.065 1.00 97.62 84 ILE A N 1
ATOM 632 C CA . ILE A 1 84 ? 4.330 0.902 -3.346 1.00 97.62 84 ILE A CA 1
ATOM 633 C C . ILE A 1 84 ? 3.219 0.713 -2.302 1.00 97.62 84 ILE A C 1
ATOM 635 O O . ILE A 1 84 ? 2.741 1.698 -1.750 1.00 97.62 84 ILE A O 1
ATOM 639 N N . VAL A 1 85 ? 2.838 -0.533 -2.007 1.00 97.44 85 VAL A N 1
ATOM 640 C CA . VAL A 1 85 ? 1.778 -0.848 -1.030 1.00 97.44 85 VAL A CA 1
ATOM 641 C C . VAL A 1 85 ? 2.176 -0.436 0.389 1.00 97.44 85 VAL A C 1
ATOM 643 O O . VAL A 1 85 ? 1.392 0.205 1.079 1.00 97.44 85 VAL A O 1
ATOM 646 N N . ASP A 1 86 ? 3.401 -0.751 0.810 1.00 96.06 86 ASP A N 1
ATOM 647 C CA . ASP A 1 86 ? 3.901 -0.440 2.153 1.00 96.06 86 ASP A CA 1
ATOM 648 C C . ASP A 1 86 ? 4.040 1.084 2.375 1.00 96.06 86 ASP A C 1
ATOM 650 O O . ASP A 1 86 ? 3.969 1.552 3.510 1.00 96.06 86 ASP A O 1
ATOM 654 N N . LEU A 1 87 ? 4.223 1.869 1.302 1.00 96.75 87 LEU A N 1
ATOM 655 C CA . LEU A 1 87 ? 4.316 3.333 1.356 1.00 96.75 87 LEU A CA 1
ATOM 656 C C . LEU A 1 87 ? 2.959 4.050 1.322 1.00 96.75 87 LEU A C 1
ATOM 658 O O . LEU A 1 87 ? 2.911 5.206 1.737 1.00 96.75 87 LEU A O 1
ATOM 662 N N . ASP A 1 88 ? 1.870 3.407 0.882 1.00 96.12 88 ASP A N 1
ATOM 663 C CA . ASP A 1 88 ? 0.545 4.047 0.770 1.00 96.12 88 ASP A CA 1
ATOM 664 C C . ASP A 1 88 ? 0.089 4.721 2.086 1.00 96.12 88 ASP A C 1
ATOM 666 O O . ASP A 1 88 ? -0.263 5.904 2.045 1.00 96.12 88 ASP A O 1
ATOM 670 N N . PRO A 1 89 ? 0.197 4.088 3.275 1.00 95.81 89 PRO A N 1
ATOM 671 C CA . PRO A 1 89 ? -0.176 4.745 4.528 1.00 95.81 89 PRO A CA 1
ATOM 672 C C . PRO A 1 89 ? 0.714 5.937 4.889 1.00 95.81 89 PRO A C 1
ATOM 674 O O . PRO A 1 89 ? 0.240 6.879 5.517 1.00 95.81 89 PRO A O 1
ATOM 677 N N . ALA A 1 90 ? 2.002 5.889 4.534 1.00 94.31 90 ALA A N 1
ATOM 678 C CA . ALA A 1 90 ? 2.949 6.963 4.823 1.00 94.31 90 ALA A CA 1
ATOM 679 C C . ALA A 1 90 ? 2.672 8.192 3.950 1.00 94.31 90 ALA A C 1
ATOM 681 O O . ALA A 1 90 ? 2.650 9.301 4.470 1.00 94.31 90 ALA A O 1
ATOM 682 N N . VAL A 1 91 ? 2.380 7.971 2.665 1.00 93.94 91 VAL A N 1
ATOM 683 C CA . VAL A 1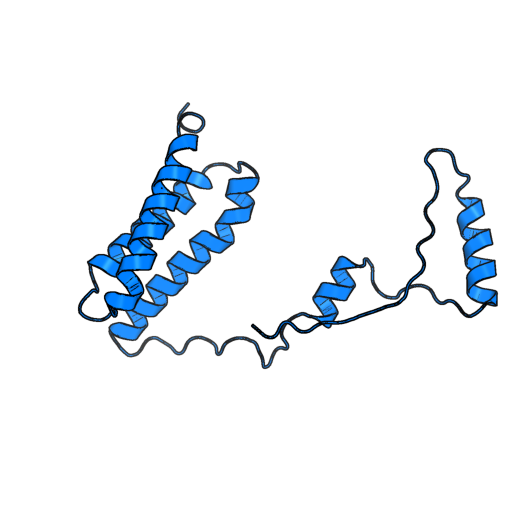 91 ? 1.984 9.019 1.712 1.00 93.94 91 VAL A CA 1
ATOM 684 C C . VAL A 1 91 ? 0.668 9.667 2.133 1.00 93.94 91 VAL A C 1
ATOM 686 O O . VAL A 1 91 ? 0.580 10.882 2.217 1.00 93.94 91 VAL A O 1
ATOM 689 N N . ARG A 1 92 ? -0.342 8.874 2.511 1.00 93.31 92 ARG A N 1
ATOM 690 C CA . ARG A 1 92 ? -1.631 9.407 2.998 1.00 93.31 92 ARG A CA 1
ATOM 691 C C . ARG A 1 92 ? -1.529 10.212 4.294 1.00 93.31 92 ARG A C 1
ATOM 693 O O . ARG A 1 92 ? -2.454 10.949 4.618 1.00 93.31 92 ARG A O 1
ATOM 700 N N . ARG A 1 93 ? -0.462 10.006 5.065 1.00 94.06 93 ARG A N 1
ATOM 701 C CA . ARG A 1 93 ? -0.184 10.705 6.326 1.00 94.06 93 ARG A CA 1
ATOM 702 C C . ARG A 1 93 ? 0.829 11.835 6.164 1.00 94.06 93 ARG A C 1
ATOM 704 O O . ARG A 1 93 ? 1.237 12.381 7.183 1.00 94.06 93 ARG A O 1
ATOM 711 N N . ASP A 1 94 ? 1.244 12.129 4.933 1.00 89.69 94 ASP A N 1
ATOM 712 C CA . ASP A 1 94 ? 2.251 13.144 4.624 1.00 89.69 94 ASP A CA 1
ATOM 713 C C . ASP A 1 94 ? 3.545 12.967 5.444 1.00 89.69 94 ASP A C 1
ATOM 715 O O . ASP A 1 94 ? 4.098 13.888 6.042 1.00 89.69 94 ASP A O 1
ATOM 719 N N . LEU A 1 95 ? 4.004 11.714 5.569 1.00 93.56 95 LEU A N 1
ATOM 720 C CA . LEU A 1 95 ? 5.260 11.443 6.264 1.00 93.56 95 LEU A CA 1
ATOM 721 C C . LEU A 1 95 ? 6.449 11.859 5.384 1.00 93.56 95 LEU A C 1
ATOM 723 O O . LEU A 1 95 ? 6.428 11.571 4.183 1.00 93.56 95 LEU A O 1
ATOM 727 N N . PRO A 1 96 ? 7.532 12.409 5.967 1.00 91.81 96 PRO A N 1
ATOM 728 C CA . PRO A 1 96 ? 8.666 12.912 5.197 1.00 91.81 96 PRO A CA 1
ATOM 729 C C . PRO A 1 96 ? 9.240 11.899 4.195 1.00 91.81 96 PRO A C 1
ATOM 731 O O . PRO A 1 96 ? 9.497 10.739 4.548 1.00 91.81 96 PRO A O 1
ATOM 734 N N . ASP A 1 97 ? 9.492 12.350 2.959 1.00 90.94 97 ASP A N 1
ATOM 735 C CA . ASP A 1 97 ? 10.142 11.586 1.875 1.00 90.94 97 ASP A CA 1
ATOM 736 C C . ASP A 1 97 ? 9.317 10.367 1.398 1.00 90.94 97 ASP A C 1
ATOM 738 O O . ASP A 1 97 ? 9.784 9.536 0.609 1.00 90.94 97 ASP A O 1
ATOM 742 N N . SER A 1 98 ? 8.075 10.214 1.869 1.00 94.62 98 SER A N 1
ATOM 743 C CA . SER A 1 98 ? 7.212 9.083 1.509 1.00 94.62 98 SER A CA 1
ATOM 744 C C . SER A 1 98 ? 6.772 9.152 0.042 1.00 94.62 98 SER A C 1
ATOM 746 O O . SER A 1 98 ? 6.875 8.149 -0.678 1.00 94.62 98 SER A O 1
ATOM 748 N N . VAL A 1 99 ? 6.396 10.344 -0.437 1.00 94.31 99 VAL A N 1
ATOM 749 C CA . VAL A 1 99 ? 6.018 10.607 -1.835 1.00 94.31 99 VAL A CA 1
ATOM 750 C C . VAL A 1 99 ? 7.199 10.338 -2.760 1.00 94.31 99 VAL A C 1
ATOM 752 O O . VAL A 1 99 ? 7.074 9.600 -3.745 1.00 94.31 99 VAL A O 1
ATOM 755 N N . HIS A 1 100 ? 8.384 10.862 -2.433 1.00 93.12 100 HIS A N 1
ATOM 756 C CA . HIS A 1 100 ? 9.593 10.612 -3.214 1.00 93.12 100 HIS A CA 1
ATOM 757 C C . HIS A 1 100 ? 9.920 9.114 -3.315 1.00 93.12 100 HIS A C 1
ATOM 759 O O . HIS A 1 100 ? 10.133 8.599 -4.423 1.00 93.12 100 HIS A O 1
ATOM 765 N N . LYS A 1 101 ? 9.902 8.379 -2.195 1.00 96.19 101 LYS A N 1
ATOM 766 C CA . LYS A 1 101 ? 10.140 6.925 -2.190 1.00 96.19 101 LYS A CA 1
ATOM 767 C C . LYS A 1 101 ? 9.116 6.176 -3.041 1.00 96.19 101 LYS A C 1
ATOM 769 O O . LYS A 1 101 ? 9.512 5.307 -3.828 1.00 96.19 101 LYS A O 1
ATOM 774 N N . MET A 1 102 ? 7.831 6.530 -2.954 1.00 97.25 102 MET A N 1
ATOM 775 C CA . MET A 1 102 ? 6.775 5.873 -3.732 1.00 97.25 102 MET A CA 1
ATOM 776 C C . MET A 1 102 ? 6.956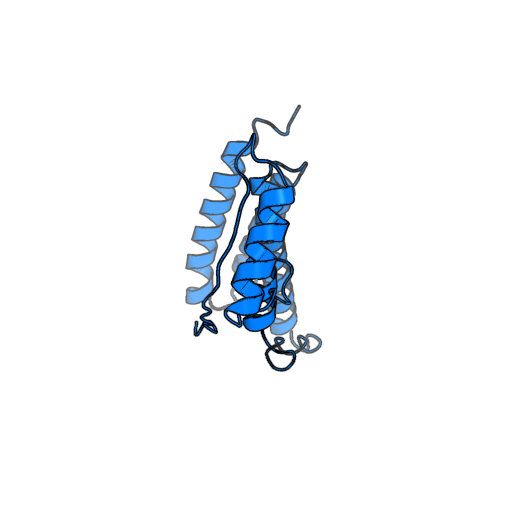 6.155 -5.227 1.00 97.25 102 MET A C 1
ATOM 778 O O . MET A 1 102 ? 6.922 5.228 -6.038 1.00 97.25 102 MET A O 1
ATOM 782 N N . ARG A 1 103 ? 7.295 7.397 -5.609 1.00 95.19 103 ARG A N 1
ATOM 783 C CA . ARG A 1 103 ? 7.652 7.755 -6.997 1.00 95.19 103 ARG A CA 1
ATOM 784 C C . ARG A 1 103 ? 8.830 6.938 -7.517 1.00 95.19 103 ARG A C 1
ATOM 786 O O . ARG A 1 103 ? 8.811 6.489 -8.667 1.00 95.19 103 ARG A O 1
ATOM 793 N N . VAL A 1 104 ? 9.867 6.739 -6.701 1.00 96.56 104 VAL A N 1
ATOM 794 C CA . VAL A 1 104 ? 11.034 5.927 -7.074 1.00 96.56 104 VAL A CA 1
ATOM 795 C C . VAL A 1 104 ? 10.631 4.473 -7.322 1.00 96.56 104 VAL A C 1
ATOM 797 O O . VAL A 1 104 ? 11.042 3.914 -8.344 1.00 96.56 104 VAL A O 1
ATOM 800 N N . ALA A 1 105 ? 9.820 3.874 -6.445 1.00 98.12 105 ALA A N 1
ATOM 801 C CA . ALA A 1 105 ? 9.321 2.507 -6.609 1.00 98.12 105 ALA A CA 1
ATOM 802 C C . ALA A 1 105 ? 8.453 2.360 -7.873 1.00 98.12 105 ALA A C 1
ATOM 804 O O . ALA A 1 105 ? 8.723 1.496 -8.712 1.00 98.12 105 ALA A O 1
ATOM 805 N N . THR A 1 106 ? 7.502 3.275 -8.085 1.00 97.75 106 THR A N 1
ATOM 806 C CA . THR A 1 106 ? 6.642 3.333 -9.280 1.00 97.75 106 THR A CA 1
ATOM 807 C C . THR A 1 106 ? 7.460 3.465 -10.567 1.00 97.75 106 THR A C 1
ATOM 809 O O . THR A 1 106 ? 7.248 2.726 -11.533 1.00 97.75 106 THR A O 1
ATOM 812 N N . ARG A 1 107 ? 8.464 4.355 -10.591 1.00 96.69 107 ARG A N 1
ATOM 813 C CA . ARG A 1 107 ? 9.372 4.515 -11.739 1.00 96.69 107 ARG A CA 1
ATOM 814 C C . ARG A 1 107 ? 10.180 3.247 -12.008 1.00 96.69 107 ARG A C 1
ATOM 816 O O . ARG A 1 107 ? 10.320 2.860 -13.169 1.00 96.69 107 ARG A O 1
ATOM 823 N N . ARG A 1 108 ? 10.731 2.619 -10.963 1.00 98.19 108 ARG A N 1
ATOM 824 C CA . ARG A 1 108 ? 11.502 1.372 -11.077 1.00 98.19 108 ARG A CA 1
ATOM 825 C C . ARG A 1 108 ? 10.645 0.261 -11.668 1.00 98.19 108 ARG A C 1
ATOM 827 O O . ARG A 1 108 ? 11.075 -0.347 -12.641 1.00 98.19 108 ARG A O 1
ATOM 834 N N . LEU A 1 109 ? 9.424 0.078 -11.166 1.00 98.31 109 LEU A N 1
ATOM 835 C CA . LEU A 1 109 ? 8.499 -0.936 -11.670 1.00 98.31 109 LEU A CA 1
ATOM 836 C C . LEU A 1 109 ? 8.175 -0.735 -13.159 1.00 98.31 109 LEU A C 1
ATOM 838 O O . LEU A 1 109 ? 8.322 -1.662 -13.955 1.00 98.31 109 LEU A O 1
ATOM 842 N N . ARG A 1 110 ? 7.855 0.502 -13.568 1.00 97.38 110 ARG A N 1
ATOM 843 C CA . ARG A 1 110 ? 7.646 0.846 -14.988 1.00 97.38 110 ARG A CA 1
ATOM 844 C C . ARG A 1 110 ? 8.868 0.546 -15.854 1.00 97.38 110 ARG A C 1
ATOM 846 O O . ARG A 1 110 ? 8.738 0.034 -16.966 1.00 97.38 110 ARG A O 1
ATOM 853 N N . SER A 1 111 ? 10.060 0.877 -15.359 1.00 97.44 111 SER A N 1
ATOM 854 C CA . SER A 1 111 ? 11.312 0.605 -16.070 1.00 97.44 111 SER A CA 1
ATOM 855 C C . SER A 1 111 ? 11.550 -0.896 -16.238 1.00 97.44 111 SER A C 1
ATOM 857 O O . SER A 1 111 ? 11.955 -1.336 -17.314 1.00 97.44 111 SER A O 1
ATOM 859 N N . THR A 1 112 ? 11.248 -1.694 -15.210 1.00 97.75 112 THR A N 1
ATOM 860 C CA . THR A 1 112 ? 11.363 -3.157 -15.248 1.00 97.75 112 THR A CA 1
ATOM 861 C C . THR A 1 112 ? 10.464 -3.760 -16.321 1.00 97.75 112 THR A C 1
ATOM 863 O O . THR A 1 112 ? 10.960 -4.545 -17.127 1.00 97.75 112 THR A O 1
ATOM 866 N N . PHE A 1 113 ? 9.196 -3.342 -16.408 1.00 97.56 113 PHE A N 1
ATOM 867 C CA . PHE A 1 113 ? 8.285 -3.793 -17.470 1.00 97.56 113 PHE A CA 1
ATOM 868 C C . PHE A 1 113 ? 8.836 -3.478 -18.866 1.00 97.56 113 PHE A C 1
ATOM 870 O O . PHE A 1 113 ? 8.909 -4.353 -19.726 1.00 97.56 113 PHE A O 1
ATOM 877 N N . LYS A 1 114 ? 9.337 -2.253 -19.073 1.00 95.56 114 LYS A N 1
ATOM 878 C CA . LYS A 1 114 ? 9.906 -1.841 -20.365 1.00 95.56 114 LYS A CA 1
ATOM 879 C C . LYS A 1 114 ? 11.189 -2.604 -20.725 1.00 95.56 114 LYS A C 1
ATOM 881 O O . LYS A 1 114 ? 11.390 -2.960 -21.886 1.00 95.56 114 LYS A O 1
ATOM 886 N N . THR A 1 115 ? 12.061 -2.830 -19.746 1.00 96.88 115 THR A N 1
ATOM 887 C CA . THR A 1 115 ? 13.395 -3.421 -19.948 1.00 96.88 115 THR A CA 1
ATOM 888 C C . THR A 1 115 ? 13.315 -4.928 -20.170 1.00 96.88 115 THR A C 1
ATOM 890 O O . THR A 1 115 ? 13.989 -5.463 -21.048 1.00 96.88 115 THR A O 1
ATOM 893 N N . HIS A 1 116 ? 12.443 -5.616 -19.433 1.00 95.94 116 HIS A N 1
ATOM 894 C CA . HIS A 1 116 ? 12.337 -7.076 -19.453 1.00 95.94 116 HIS A CA 1
ATOM 895 C C . HIS A 1 116 ? 11.172 -7.588 -20.307 1.00 95.94 116 HIS A C 1
ATOM 897 O O . HIS A 1 116 ? 10.691 -8.695 -20.096 1.00 95.94 116 HIS A O 1
ATOM 903 N N . ARG A 1 117 ? 10.771 -6.836 -21.337 1.00 93.56 117 ARG A N 1
ATOM 904 C CA . ARG A 1 117 ? 9.685 -7.176 -22.280 1.00 93.56 117 ARG A CA 1
ATOM 905 C C . ARG A 1 117 ? 9.827 -8.508 -23.040 1.00 93.56 117 ARG A C 1
ATOM 907 O O . ARG A 1 117 ? 8.918 -8.896 -23.756 1.00 93.56 117 ARG A O 1
ATOM 914 N N . ARG A 1 118 ? 11.010 -9.137 -22.999 1.00 93.31 118 ARG A N 1
ATOM 915 C CA . ARG A 1 118 ? 11.271 -10.475 -23.573 1.00 93.31 118 ARG A CA 1
ATOM 916 C C . ARG A 1 118 ? 10.987 -11.611 -22.583 1.00 93.31 118 ARG A C 1
ATOM 918 O O . ARG A 1 118 ? 10.938 -12.760 -22.990 1.00 93.31 118 ARG A O 1
ATOM 925 N N . ILE A 1 119 ? 10.884 -11.276 -21.299 1.00 93.94 119 ILE A N 1
ATOM 926 C CA . ILE A 1 119 ? 10.653 -12.195 -20.179 1.00 93.94 119 ILE A CA 1
ATOM 927 C C . ILE A 1 119 ? 9.221 -12.021 -19.659 1.00 93.94 119 ILE A C 1
ATOM 929 O O . ILE A 1 119 ? 8.580 -12.995 -19.288 1.00 93.94 119 ILE A O 1
ATOM 933 N N . LEU A 1 120 ? 8.732 -10.780 -19.620 1.00 94.25 120 LEU A N 1
ATOM 934 C CA . LEU A 1 120 ? 7.395 -10.427 -19.155 1.00 94.25 120 LEU A CA 1
ATOM 935 C C . LEU A 1 120 ? 6.432 -10.294 -20.334 1.00 94.25 120 LEU A C 1
ATOM 937 O O . LEU A 1 120 ? 6.775 -9.671 -21.341 1.00 94.25 120 LEU A O 1
ATOM 941 N N . ASP A 1 121 ? 5.228 -10.838 -20.169 1.00 95.44 121 ASP A N 1
ATOM 942 C CA . ASP A 1 121 ? 4.143 -10.681 -21.131 1.00 95.44 121 ASP A CA 1
ATOM 943 C C . ASP A 1 121 ? 3.687 -9.218 -21.193 1.00 95.44 121 ASP A C 1
ATOM 945 O O . ASP A 1 121 ? 3.254 -8.623 -20.203 1.00 95.44 121 ASP A O 1
ATOM 949 N N . ARG A 1 122 ? 3.793 -8.642 -22.387 1.00 94.56 122 ARG A N 1
ATOM 950 C CA . ARG A 1 122 ? 3.474 -7.242 -22.638 1.00 94.56 122 ARG A CA 1
ATOM 951 C C . ARG A 1 122 ? 1.984 -6.968 -22.601 1.00 94.56 122 ARG A C 1
ATOM 953 O O . ARG A 1 122 ? 1.609 -5.885 -22.165 1.00 94.56 122 ARG A O 1
ATOM 960 N N . GLU A 1 123 ? 1.154 -7.917 -23.021 1.00 96.81 123 GLU A N 1
ATOM 961 C CA . GLU A 1 123 ? -0.300 -7.747 -22.972 1.00 96.81 123 GLU A CA 1
ATOM 962 C C . GLU A 1 123 ? -0.768 -7.613 -21.518 1.00 96.81 123 GLU A C 1
ATOM 964 O O . GLU A 1 123 ? -1.647 -6.806 -21.219 1.00 96.81 123 GLU A O 1
ATOM 969 N N . ALA A 1 124 ? -0.088 -8.298 -20.594 1.00 95.38 124 ALA A N 1
ATOM 970 C CA . ALA A 1 124 ? -0.309 -8.150 -19.162 1.00 95.38 124 ALA A CA 1
ATOM 971 C C . ALA A 1 124 ? 0.321 -6.870 -18.572 1.00 95.38 124 ALA A C 1
ATOM 973 O O . ALA A 1 124 ? -0.288 -6.219 -17.722 1.00 95.38 124 ALA A O 1
ATOM 974 N N . THR A 1 125 ? 1.546 -6.494 -18.970 1.00 97.12 125 THR A N 1
ATOM 975 C CA . THR A 1 125 ? 2.267 -5.382 -18.315 1.00 97.12 125 THR A CA 1
ATOM 976 C C . THR A 1 125 ? 2.014 -3.998 -18.903 1.00 97.12 125 THR A C 1
ATOM 978 O O . THR A 1 125 ? 2.182 -3.016 -18.180 1.00 97.12 125 THR A O 1
ATOM 981 N N . ASP A 1 126 ? 1.648 -3.873 -20.180 1.00 96.31 126 ASP A N 1
ATOM 982 C CA . ASP A 1 126 ? 1.461 -2.568 -20.831 1.00 96.31 126 ASP A CA 1
ATOM 983 C C . ASP A 1 126 ? 0.287 -1.774 -20.199 1.00 96.31 126 ASP A C 1
ATOM 985 O O . ASP A 1 126 ? 0.500 -0.598 -19.876 1.00 96.31 126 ASP A O 1
ATOM 989 N N . PRO A 1 127 ? -0.886 -2.379 -19.888 1.00 97.75 127 PRO A N 1
ATOM 990 C CA . PRO A 1 127 ? -1.950 -1.705 -19.135 1.00 97.75 127 PRO A CA 1
ATOM 991 C C . PRO A 1 127 ? -1.493 -1.252 -17.742 1.00 97.75 127 PRO A C 1
ATOM 993 O O . PRO A 1 127 ? -1.674 -0.096 -17.368 1.00 97.75 127 PRO A O 1
ATOM 996 N N . LEU A 1 128 ? -0.790 -2.116 -17.001 1.00 97.50 128 LEU A N 1
ATOM 997 C CA . LEU A 1 128 ? -0.236 -1.768 -15.685 1.00 97.50 128 LEU A CA 1
ATOM 998 C C . LEU A 1 128 ? 0.802 -0.640 -15.780 1.00 97.50 128 LEU A C 1
ATOM 1000 O O . LEU A 1 128 ? 0.896 0.215 -14.904 1.00 97.50 128 LEU A O 1
ATOM 1004 N N . GLY A 1 129 ? 1.589 -0.612 -16.855 1.00 96.88 129 GLY A N 1
ATOM 1005 C CA . GLY A 1 129 ? 2.530 0.464 -17.141 1.00 96.88 129 GLY A CA 1
ATOM 1006 C C . GLY A 1 129 ? 1.845 1.818 -17.341 1.00 96.88 129 GLY A C 1
ATOM 1007 O O . GLY A 1 129 ? 2.426 2.840 -16.960 1.00 96.88 129 GLY A O 1
ATOM 1008 N N . ALA A 1 130 ? 0.632 1.838 -17.902 1.00 97.25 130 ALA A N 1
ATOM 1009 C CA . ALA A 1 130 ? -0.184 3.043 -18.030 1.00 97.25 130 ALA A CA 1
ATOM 1010 C C . ALA A 1 130 ? -0.717 3.512 -16.666 1.00 97.25 130 ALA A C 1
ATOM 1012 O O . ALA A 1 130 ? -0.520 4.677 -16.321 1.00 97.25 130 ALA A O 1
ATOM 1013 N N . GLU A 1 131 ? -1.251 2.605 -15.846 1.00 97.94 131 GLU A N 1
ATOM 1014 C CA . GLU A 1 131 ? -1.703 2.911 -14.476 1.00 97.94 131 GLU A CA 1
ATOM 1015 C C . GLU A 1 131 ? -0.563 3.457 -13.603 1.00 97.94 131 GLU A C 1
ATOM 1017 O O . GLU A 1 131 ? -0.694 4.473 -12.924 1.00 97.94 131 GLU A O 1
ATOM 1022 N N . LEU A 1 132 ? 0.629 2.859 -13.688 1.00 97.31 132 LEU A N 1
ATOM 1023 C CA . LEU A 1 132 ? 1.818 3.351 -12.983 1.00 97.31 132 LEU A CA 1
ATOM 1024 C C . LEU A 1 132 ? 2.289 4.719 -13.498 1.00 97.31 132 LEU A C 1
ATOM 1026 O O . LEU A 1 132 ? 2.938 5.470 -12.768 1.00 97.31 132 LEU A O 1
ATOM 1030 N N . LYS A 1 133 ? 2.023 5.048 -14.767 1.00 94.94 133 LYS A N 1
ATOM 1031 C CA . LYS A 1 133 ? 2.304 6.383 -15.311 1.00 94.94 133 LYS A CA 1
ATOM 1032 C C . LYS A 1 133 ? 1.322 7.401 -14.734 1.00 94.94 133 LYS A C 1
ATOM 1034 O O . LYS A 1 133 ? 1.775 8.479 -14.360 1.00 94.94 133 LYS A O 1
ATOM 1039 N N . TRP A 1 134 ? 0.039 7.054 -14.655 1.00 96.25 134 TRP A N 1
ATOM 1040 C CA . TRP A 1 134 ? -0.982 7.877 -14.012 1.00 96.25 134 TRP A CA 1
ATOM 1041 C C . TRP A 1 134 ? -0.642 8.119 -12.534 1.00 96.25 134 TRP A C 1
ATOM 1043 O O . TRP A 1 134 ? -0.464 9.266 -12.142 1.00 96.25 134 TRP A O 1
ATOM 1053 N N . LEU A 1 135 ? -0.366 7.065 -11.760 1.00 94.88 135 LEU A N 1
ATOM 1054 C CA . LEU A 1 135 ? 0.035 7.185 -10.353 1.00 94.88 135 LEU A CA 1
ATOM 1055 C C . LEU A 1 135 ? 1.263 8.091 -10.163 1.00 94.88 135 LEU A C 1
ATOM 1057 O O . LEU A 1 135 ? 1.315 8.907 -9.249 1.00 94.88 135 LEU A O 1
ATOM 1061 N N . ALA A 1 136 ? 2.274 7.977 -11.029 1.00 90.94 136 ALA A N 1
ATOM 1062 C CA . ALA A 1 136 ? 3.452 8.843 -10.958 1.00 90.94 136 ALA A CA 1
ATOM 1063 C C . ALA A 1 136 ? 3.148 10.324 -11.266 1.00 90.94 136 ALA A C 1
ATOM 1065 O O . ALA A 1 136 ? 3.913 11.194 -10.833 1.00 90.94 136 ALA A O 1
ATOM 1066 N N . ALA A 1 137 ? 2.096 10.600 -12.043 1.00 91.12 137 ALA A N 1
ATOM 1067 C CA . ALA A 1 137 ? 1.614 11.949 -12.310 1.00 91.12 137 ALA A CA 1
ATOM 1068 C C . ALA A 1 137 ? 0.865 12.512 -11.095 1.00 91.12 137 ALA A C 1
ATOM 1070 O O . ALA A 1 137 ? 1.196 13.615 -10.676 1.00 91.12 137 ALA A O 1
ATOM 1071 N N . GLU A 1 138 ? -0.024 11.728 -10.476 1.00 92.88 138 GLU A N 1
ATOM 1072 C CA . GLU A 1 138 ? -0.734 12.111 -9.242 1.00 92.88 138 GLU A CA 1
ATOM 1073 C C . GLU A 1 138 ? 0.247 12.417 -8.104 1.00 92.88 138 GLU A C 1
ATOM 1075 O O . GLU A 1 138 ? 0.244 13.507 -7.543 1.00 92.88 138 GLU A O 1
ATOM 1080 N N . LEU A 1 139 ? 1.220 11.527 -7.873 1.00 89.38 139 LEU A N 1
ATOM 1081 C CA . LEU A 1 139 ? 2.319 11.752 -6.922 1.00 89.38 139 LEU A CA 1
ATOM 1082 C C . LEU A 1 139 ? 3.241 12.921 -7.324 1.00 89.38 139 LEU A C 1
ATOM 1084 O O . LEU A 1 139 ? 4.261 13.164 -6.685 1.00 89.38 139 LEU A O 1
ATOM 1088 N N . GLY A 1 140 ? 3.033 13.537 -8.488 1.00 77.81 140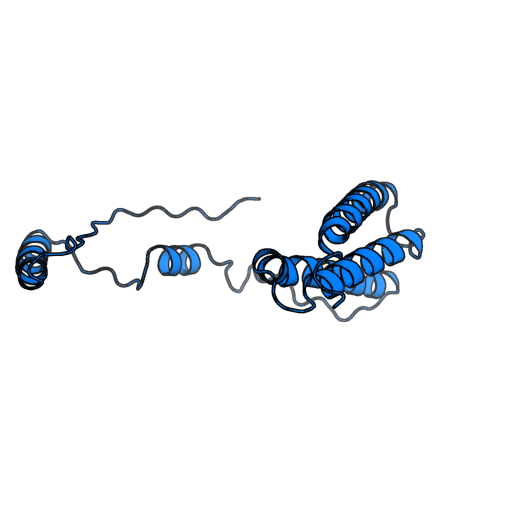 GLY A N 1
ATOM 1089 C CA . GLY A 1 140 ? 3.784 14.697 -8.968 1.00 77.81 140 GLY A CA 1
ATOM 1090 C C . GLY A 1 140 ? 3.119 16.022 -8.658 1.00 77.81 140 GLY A C 1
ATOM 1091 O O . GLY A 1 140 ? 3.831 17.020 -8.632 1.00 77.81 140 GLY A O 1
ATOM 1092 N N . LEU A 1 141 ? 1.810 16.015 -8.402 1.00 69.81 141 LEU A N 1
ATOM 1093 C CA . LEU A 1 141 ? 1.052 17.198 -8.009 1.00 69.81 141 LEU A CA 1
ATOM 1094 C C . LEU A 1 141 ? 1.442 17.666 -6.596 1.00 69.81 141 LEU A C 1
ATOM 1096 O O . LEU A 1 141 ? 1.457 18.861 -6.337 1.00 69.81 141 LEU A O 1
ATOM 1100 N N . ASP A 1 142 ? 1.868 16.740 -5.732 1.00 57.50 142 ASP A N 1
ATOM 1101 C CA . ASP A 1 142 ? 2.245 16.993 -4.328 1.00 57.50 142 ASP A CA 1
ATOM 1102 C C . ASP A 1 142 ? 3.686 17.514 -4.133 1.00 57.50 142 ASP A C 1
ATOM 1104 O O . ASP A 1 142 ? 4.147 17.758 -3.021 1.00 57.50 142 ASP A O 1
ATOM 1108 N N . ARG A 1 143 ? 4.456 17.675 -5.218 1.00 51.44 143 ARG A N 1
ATOM 1109 C CA . ARG A 1 143 ? 5.893 17.991 -5.132 1.00 51.44 143 ARG A CA 1
ATOM 1110 C C . ARG A 1 143 ? 6.199 19.463 -4.837 1.00 51.44 143 ARG A C 1
ATOM 1112 O O . ARG A 1 143 ? 7.345 19.773 -4.521 1.00 51.44 143 ARG A O 1
ATOM 1119 N N . ASP A 1 144 ? 5.206 20.343 -4.901 1.00 52.19 144 ASP A N 1
ATOM 1120 C CA . ASP A 1 144 ? 5.390 21.762 -4.575 1.00 52.19 144 ASP A CA 1
ATOM 1121 C C . ASP A 1 144 ? 5.519 22.028 -3.057 1.00 52.19 144 ASP A C 1
ATOM 1123 O O . ASP A 1 144 ? 5.763 23.168 -2.675 1.00 52.19 144 ASP A O 1
ATOM 1127 N N . GLN A 1 145 ? 5.420 21.005 -2.189 1.00 48.16 145 GLN A N 1
ATOM 1128 C CA . GLN A 1 145 ? 5.520 21.160 -0.723 1.00 48.16 145 GLN A CA 1
ATOM 1129 C C . GLN A 1 145 ? 6.763 20.510 -0.067 1.00 48.16 145 GLN A C 1
ATOM 1131 O O . GLN A 1 145 ? 7.132 20.910 1.031 1.00 48.16 145 GLN A O 1
ATOM 1136 N N . GLU A 1 146 ? 7.463 19.563 -0.714 1.00 47.09 146 GLU A N 1
ATOM 1137 C CA . GLU A 1 146 ? 8.631 18.860 -0.118 1.00 47.09 146 GLU A CA 1
ATOM 1138 C C . GLU A 1 146 ? 10.009 19.413 -0.563 1.00 47.09 146 GLU A C 1
ATOM 1140 O O . GLU A 1 146 ? 11.050 18.869 -0.193 1.00 47.09 146 GLU A O 1
ATOM 1145 N N . VAL A 1 147 ? 10.051 20.474 -1.381 1.00 45.09 147 VAL A N 1
ATOM 1146 C CA . VAL A 1 147 ? 11.302 21.128 -1.822 1.00 45.09 147 VAL A CA 1
ATOM 1147 C C . VAL A 1 147 ? 11.379 22.555 -1.264 1.00 45.09 147 VAL A C 1
ATOM 1149 O O . VAL A 1 147 ? 11.331 23.521 -2.024 1.00 45.09 147 VAL A O 1
ATOM 1152 N N . LEU A 1 148 ? 11.496 22.681 0.061 1.00 36.88 148 LEU A N 1
ATOM 1153 C CA . LEU A 1 148 ? 11.946 23.890 0.769 1.00 36.88 148 LEU A CA 1
ATOM 1154 C C . LEU A 1 148 ? 12.917 23.516 1.893 1.00 36.88 148 LEU A C 1
ATOM 1156 O O . LEU A 1 148 ? 12.616 22.556 2.636 1.00 36.88 148 LEU A O 1
#

Organism: NCBI:txid2706086

pLDDT: mean 87.48, std 14.47, range [36.88, 98.31]

Foldseek 3Di:
DDFDDDDDDDDDDDAPPPGDCVVVVVVVVVCVVVVHDDDPAPDPVRVCCVRRPDDPVSPDPPLPDQDDPLSVLVVLLVVLVVQLVVLVVVVVVVPACSLVSNLVSLVSNLVSCVVVCVNDPCVVCVVVNVVSVVVNVVSVVPVVPNPD

Sequence (148 aa):
GSGTTVTWTEIEVELADDGDPAILDAVEKRLRKAGVRPAHSASKLARALAETAPTPEEKRPEADEPRTAGDHVLAYVRKQIRAIVDLDPAVRRDLPDSVHKMRVATRRLRSTFKTHRRILDREATDPLGAELKWLAAELGLDRDQEVL

Secondary structure (DSSP, 8-state):
--PPP-----------TT--THHHHHHHHHHHHTT----SSS-HHHHHHHHHSPPGGGS--------SHHHHHHHHHHHHHHHHHHHHHHHHTT-TTHHHHHHHHHHHHHHHHHHTTTTS-HHHHHHHHHHHHHHHHHHHHGGGSS--